Protein AF-A0AAV8WZJ5-F1 (afdb_monomer_lite)

Secondary structure (DSSP, 8-state):
--S----HHHHHHHHHSHHHHHHHHHHH----B---PEEPPGGGTT-EE--SEEETTTTEEE-----GGGTTS-HHHHHHTTSS-----

Foldseek 3Di:
DDDDPDDPQVVQCVVCVVPVQVVCCVVPVFDWAADDKDADPPVRRVDIDGFRTARVVVRDTHHDHDGPVCNPDDPVVCVVVVVDDDDDD

Sequence (89 aa):
MCGFFGNAATRYGSEHKAIPIEDFQELTGFQVETCGIFIGKQDECFLGASPHGIVKEENAIVEVKCPEKVKKISIEEAVNNKMYRLFEI

pLDDT: mean 92.84, std 7.73, range [53.34, 98.12]

InterPro domains:
  IPR011335 Restriction endonuclease type II-like [SSF52980] (4-74)
  IPR011604 PD-(D/E)XK endonuclease-like domain superfamily [G3DSA:3.90.320.10] (2-86)
  IPR019080 YqaJ viral recombinase [PF09588] (2-77)
  IPR051703 NF-kappa-B Signaling Regulator [PTHR46609] (5-82)

Structure (mmCIF, N/CA/C/O backbon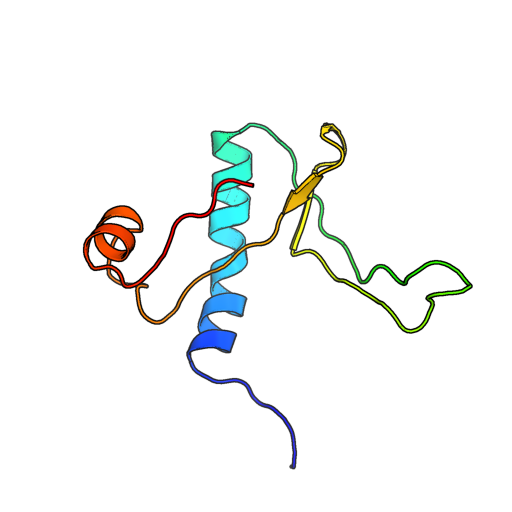e):
data_AF-A0AAV8WZJ5-F1
#
_entry.id   AF-A0AAV8WZJ5-F1
#
loop_
_atom_site.group_PDB
_atom_site.id
_atom_site.type_symbol
_atom_site.label_atom_id
_atom_site.label_alt_id
_atom_site.label_comp_id
_atom_site.label_asym_id
_atom_site.label_entity_id
_atom_site.label_seq_id
_atom_site.pdbx_PDB_ins_code
_atom_site.Cartn_x
_atom_site.Cartn_y
_atom_site.Cartn_z
_atom_site.occupancy
_atom_site.B_iso_or_equiv
_atom_site.auth_seq_id
_atom_site.auth_comp_id
_atom_site.auth_asym_id
_atom_site.auth_atom_id
_atom_site.pdbx_PDB_model_num
ATOM 1 N N . MET A 1 1 ? 19.362 -18.017 15.768 1.00 53.34 1 MET A N 1
ATOM 2 C CA . MET A 1 1 ? 18.221 -17.080 15.737 1.00 53.34 1 MET A CA 1
ATOM 3 C C . MET A 1 1 ? 17.197 -17.667 14.768 1.00 53.34 1 MET A C 1
ATOM 5 O O . MET A 1 1 ? 17.505 -17.778 13.591 1.00 53.34 1 MET A O 1
ATOM 9 N N . CYS A 1 2 ? 16.074 -18.184 15.272 1.00 63.22 2 CYS A N 1
ATOM 10 C CA . CYS A 1 2 ? 14.982 -18.742 14.464 1.00 63.22 2 CYS A CA 1
ATOM 11 C C . CYS A 1 2 ? 13.922 -17.642 14.309 1.00 63.22 2 CYS A C 1
ATOM 13 O O . CYS A 1 2 ? 13.422 -17.157 15.320 1.00 63.22 2 CYS A O 1
ATOM 15 N N . GLY A 1 3 ? 13.643 -17.195 13.084 1.00 85.19 3 GLY A N 1
ATOM 16 C CA . GLY A 1 3 ? 12.688 -16.120 12.808 1.00 85.19 3 GLY A CA 1
ATOM 17 C C . GLY A 1 3 ? 12.539 -15.857 11.309 1.00 85.19 3 GLY A C 1
ATOM 18 O O . GLY A 1 3 ? 13.374 -16.284 10.511 1.00 85.19 3 GLY A O 1
ATOM 19 N N . PHE A 1 4 ? 11.463 -15.175 10.916 1.00 90.88 4 PHE A N 1
ATOM 20 C CA . PHE A 1 4 ? 11.271 -14.726 9.538 1.00 90.88 4 PHE A CA 1
ATOM 21 C C . PHE A 1 4 ? 12.044 -13.423 9.297 1.00 90.88 4 PHE A C 1
ATOM 23 O O . PHE A 1 4 ? 11.775 -12.417 9.945 1.00 90.88 4 PHE A O 1
ATOM 30 N N . PHE A 1 5 ? 12.980 -13.432 8.345 1.00 91.75 5 PHE A N 1
ATOM 31 C CA . PHE A 1 5 ? 13.809 -12.267 7.983 1.00 91.75 5 PHE A CA 1
ATOM 32 C C . PHE A 1 5 ? 13.409 -11.632 6.641 1.00 91.75 5 PHE A C 1
ATOM 34 O O . PHE A 1 5 ? 14.086 -10.735 6.135 1.00 91.75 5 PHE A O 1
ATOM 41 N N . GLY A 1 6 ? 12.321 -12.110 6.034 1.00 93.25 6 GLY A N 1
ATOM 42 C CA . GLY A 1 6 ? 11.894 -11.661 4.716 1.00 93.25 6 GLY A CA 1
ATOM 43 C C . GLY A 1 6 ? 12.668 -12.278 3.548 1.00 93.25 6 GLY A C 1
ATOM 44 O O . GLY A 1 6 ? 13.691 -12.948 3.694 1.00 93.25 6 GLY A O 1
ATOM 45 N N . ASN A 1 7 ? 12.168 -12.016 2.347 1.00 95.69 7 ASN A N 1
ATOM 46 C CA . ASN A 1 7 ? 12.792 -12.353 1.072 1.00 95.69 7 ASN A CA 1
ATOM 47 C C . ASN A 1 7 ? 12.864 -11.102 0.176 1.00 95.69 7 ASN A C 1
ATOM 49 O O . ASN A 1 7 ? 12.571 -9.991 0.619 1.00 95.69 7 ASN A O 1
ATOM 53 N N . ALA A 1 8 ? 13.286 -11.270 -1.079 1.00 96.56 8 ALA A N 1
ATOM 54 C CA . ALA A 1 8 ? 13.385 -10.157 -2.023 1.00 96.56 8 ALA A CA 1
ATOM 55 C C . ALA A 1 8 ? 12.051 -9.406 -2.184 1.00 96.56 8 ALA A C 1
ATOM 57 O O . ALA A 1 8 ? 12.043 -8.180 -2.172 1.00 96.56 8 ALA A O 1
ATOM 58 N N . ALA A 1 9 ? 10.928 -10.127 -2.246 1.00 95.88 9 ALA A N 1
ATOM 59 C CA . ALA A 1 9 ? 9.609 -9.531 -2.418 1.00 95.88 9 ALA A CA 1
ATOM 60 C C . ALA A 1 9 ? 9.151 -8.732 -1.191 1.00 95.88 9 ALA A C 1
ATOM 62 O O . ALA A 1 9 ? 8.680 -7.607 -1.343 1.00 95.88 9 ALA A O 1
ATOM 63 N N . THR A 1 10 ? 9.321 -9.264 0.025 1.00 96.06 10 THR A N 1
ATOM 64 C CA . THR A 1 10 ? 8.902 -8.544 1.242 1.00 96.06 10 THR A CA 1
ATOM 65 C C . THR A 1 10 ? 9.755 -7.306 1.505 1.00 96.06 10 THR A C 1
ATOM 67 O O . THR A 1 10 ? 9.226 -6.298 1.971 1.00 96.06 10 THR A O 1
ATOM 70 N N . ARG A 1 11 ? 11.058 -7.361 1.188 1.00 96.50 11 ARG A N 1
ATOM 71 C CA . ARG A 1 11 ? 11.954 -6.198 1.280 1.00 96.50 11 ARG A CA 1
ATOM 72 C C . ARG A 1 11 ? 11.562 -5.129 0.268 1.00 96.50 11 ARG A C 1
ATOM 74 O O . ARG A 1 11 ? 11.277 -4.008 0.666 1.00 96.50 11 ARG A O 1
ATOM 81 N N . TYR A 1 12 ? 11.419 -5.518 -1.000 1.00 96.69 12 TYR A N 1
ATOM 82 C CA . TYR A 1 12 ? 11.030 -4.602 -2.070 1.00 96.69 12 TYR A CA 1
ATOM 83 C C . TYR A 1 12 ? 9.702 -3.893 -1.769 1.00 96.69 12 TYR A C 1
ATOM 85 O O . TYR A 1 12 ? 9.636 -2.669 -1.831 1.00 96.69 12 TYR A O 1
ATOM 93 N N . GLY A 1 13 ? 8.673 -4.641 -1.353 1.00 95.81 13 GLY A N 1
ATOM 94 C CA . GLY A 1 13 ? 7.387 -4.066 -0.954 1.00 95.81 13 GLY A CA 1
ATOM 95 C C . GLY A 1 13 ? 7.494 -3.070 0.200 1.00 95.81 13 GLY A C 1
ATOM 96 O O . GLY A 1 13 ? 6.923 -1.986 0.132 1.00 95.81 13 GLY A O 1
ATOM 97 N N . SER A 1 14 ? 8.259 -3.412 1.237 1.00 94.31 14 SER A N 1
ATOM 98 C CA . SER A 1 14 ? 8.442 -2.542 2.406 1.00 94.31 14 SER A CA 1
ATOM 99 C C . SER A 1 14 ? 9.168 -1.240 2.065 1.00 94.31 14 SER A C 1
ATOM 101 O O . SER A 1 14 ? 8.806 -0.194 2.595 1.00 94.31 14 SER A O 1
ATOM 103 N N . GLU A 1 15 ? 10.165 -1.307 1.181 1.00 96.00 15 GLU A N 1
ATOM 104 C CA . GLU A 1 15 ? 10.985 -0.164 0.761 1.00 96.00 15 GLU A CA 1
ATOM 105 C C . GLU A 1 15 ? 10.244 0.787 -0.190 1.00 96.00 15 GLU A C 1
ATOM 107 O O . GLU A 1 15 ? 10.475 1.990 -0.141 1.00 96.00 15 GLU A O 1
ATOM 112 N N . HIS A 1 16 ? 9.350 0.271 -1.041 1.00 95.56 16 HIS A N 1
ATOM 113 C CA . HIS A 1 16 ? 8.771 1.048 -2.147 1.00 95.56 16 HIS A CA 1
ATOM 114 C C . HIS A 1 16 ? 7.323 1.482 -1.920 1.00 95.56 16 HIS A C 1
ATOM 116 O O . HIS A 1 16 ? 6.792 2.216 -2.744 1.00 95.56 16 HIS A O 1
ATOM 122 N N . LYS A 1 17 ? 6.669 1.068 -0.827 1.00 93.25 17 LYS A N 1
ATOM 123 C CA . LYS A 1 17 ? 5.244 1.365 -0.593 1.00 93.25 17 LYS A CA 1
ATOM 124 C C . LYS A 1 17 ? 4.899 2.853 -0.446 1.00 93.25 17 LYS A C 1
ATOM 126 O O . LYS A 1 17 ? 3.738 3.189 -0.618 1.00 93.25 17 LYS A O 1
ATOM 131 N N . ALA A 1 18 ? 5.859 3.716 -0.102 1.00 95.38 18 ALA A N 1
ATOM 132 C CA . ALA A 1 18 ? 5.610 5.149 0.089 1.00 95.38 18 ALA A CA 1
ATOM 133 C C . ALA A 1 18 ? 5.313 5.865 -1.240 1.00 95.38 18 ALA A C 1
ATOM 135 O O . ALA A 1 18 ? 4.332 6.591 -1.330 1.00 95.38 18 ALA A O 1
ATOM 136 N N . ILE A 1 19 ? 6.090 5.556 -2.283 1.00 95.25 19 ILE A N 1
ATOM 137 C CA . ILE A 1 19 ? 5.992 6.169 -3.616 1.00 95.25 19 ILE A CA 1
ATOM 138 C C . ILE A 1 19 ? 4.564 6.090 -4.195 1.00 95.25 19 ILE A C 1
ATOM 140 O O . ILE A 1 19 ? 3.981 7.130 -4.460 1.00 95.25 19 ILE A O 1
ATOM 144 N N . PRO A 1 20 ? 3.920 4.911 -4.320 1.00 95.12 20 PRO A N 1
ATOM 145 C CA . PRO A 1 20 ? 2.570 4.832 -4.877 1.00 95.12 20 PRO A CA 1
ATOM 146 C C . PRO A 1 20 ? 1.487 5.451 -3.979 1.00 95.12 20 PRO A C 1
ATOM 148 O O . PRO A 1 20 ? 0.398 5.726 -4.473 1.00 95.12 20 PRO A O 1
ATOM 151 N N . ILE A 1 21 ? 1.736 5.652 -2.676 1.00 96.88 21 ILE A N 1
ATOM 152 C CA . ILE A 1 21 ? 0.812 6.407 -1.811 1.00 96.88 21 ILE A CA 1
ATOM 153 C C . ILE A 1 21 ? 0.922 7.897 -2.134 1.00 96.88 21 ILE A C 1
ATOM 155 O O . ILE A 1 21 ? -0.100 8.559 -2.276 1.00 96.88 21 ILE A O 1
ATOM 159 N N . GLU A 1 22 ? 2.144 8.413 -2.270 1.00 97.25 22 GLU A N 1
ATOM 160 C CA . GLU A 1 22 ? 2.403 9.794 -2.689 1.00 97.25 22 GLU A CA 1
ATOM 161 C C . GLU A 1 22 ? 1.793 10.060 -4.071 1.00 97.25 22 GLU A C 1
ATOM 163 O O . GLU A 1 22 ? 0.952 10.951 -4.188 1.00 97.25 22 GLU A O 1
ATOM 168 N N . ASP A 1 23 ? 2.079 9.205 -5.058 1.00 96.44 23 ASP A N 1
ATOM 169 C CA . ASP A 1 23 ? 1.505 9.294 -6.407 1.00 96.44 23 ASP A CA 1
ATOM 170 C C . ASP A 1 23 ? -0.034 9.266 -6.375 1.00 96.44 23 ASP A C 1
ATOM 172 O O . ASP A 1 23 ? -0.694 10.039 -7.068 1.00 96.44 23 ASP A O 1
ATOM 176 N N . PHE A 1 24 ? -0.637 8.392 -5.557 1.00 96.31 24 PHE A N 1
ATOM 177 C CA . PHE A 1 24 ? -2.094 8.328 -5.409 1.00 96.31 24 PHE A CA 1
ATOM 178 C C . PHE A 1 24 ? -2.671 9.643 -4.871 1.00 96.31 24 PHE A C 1
ATOM 180 O O . PHE A 1 24 ? -3.670 10.130 -5.406 1.00 96.31 24 PHE A O 1
ATOM 187 N N . GLN A 1 25 ? -2.056 10.227 -3.840 1.00 97.50 25 GLN A N 1
ATOM 188 C CA . GLN A 1 25 ? -2.508 11.500 -3.271 1.00 97.50 25 GLN A CA 1
ATOM 189 C C . GLN A 1 25 ? -2.367 12.648 -4.277 1.00 97.50 25 GLN A C 1
ATOM 191 O O . GLN A 1 25 ? -3.286 13.454 -4.409 1.00 97.50 25 GLN A O 1
ATOM 196 N N . GLU A 1 26 ? -1.260 12.709 -5.022 1.00 98.12 26 GLU A N 1
ATOM 197 C CA . GLU A 1 26 ? -1.037 13.739 -6.045 1.00 98.12 26 GLU A CA 1
ATOM 198 C C . GLU A 1 26 ? -2.032 13.632 -7.209 1.00 98.12 26 GLU A C 1
ATOM 200 O O . GLU A 1 26 ? -2.573 14.643 -7.658 1.00 98.12 26 GLU A O 1
ATOM 205 N N . LEU A 1 27 ? -2.306 12.412 -7.684 1.00 97.38 27 LEU A N 1
ATOM 206 C CA . LEU A 1 27 ? -3.187 12.173 -8.830 1.00 97.38 27 LEU A CA 1
ATOM 207 C C . LEU A 1 27 ? -4.673 12.355 -8.501 1.00 97.38 27 LEU A C 1
ATOM 209 O O . LEU A 1 27 ? -5.443 12.782 -9.361 1.00 97.38 27 LEU A O 1
ATOM 213 N N . THR A 1 28 ? -5.088 11.995 -7.285 1.00 96.44 28 THR A N 1
ATOM 214 C CA . THR A 1 28 ? -6.508 12.013 -6.888 1.00 96.44 28 THR A CA 1
ATOM 215 C C . THR A 1 28 ? -6.899 13.235 -6.064 1.00 96.44 28 THR A C 1
ATOM 217 O O . THR A 1 28 ? -8.078 13.575 -6.002 1.00 96.44 28 THR A O 1
ATOM 220 N N . GLY A 1 29 ? -5.933 13.897 -5.425 1.00 97.06 29 GLY A N 1
ATOM 221 C CA . GLY A 1 29 ? -6.164 14.965 -4.452 1.00 97.06 29 GLY A CA 1
ATOM 222 C C . GLY A 1 29 ? -6.609 14.473 -3.069 1.00 97.06 29 GLY A C 1
ATOM 223 O O . GLY A 1 29 ? -6.654 15.273 -2.132 1.00 97.06 29 GLY A O 1
ATOM 224 N N . PHE A 1 30 ? -6.903 13.178 -2.904 1.00 97.50 30 PHE A N 1
ATOM 225 C CA . PHE A 1 30 ? -7.272 12.611 -1.611 1.00 97.50 30 PHE A CA 1
ATOM 226 C C . PHE A 1 30 ? -6.085 12.584 -0.653 1.00 97.50 30 PHE A C 1
ATOM 228 O O . PHE A 1 30 ? -4.946 12.362 -1.054 1.00 97.50 30 PHE A O 1
ATOM 235 N N . GLN A 1 31 ? -6.365 12.757 0.637 1.00 97.62 31 GLN A N 1
ATOM 236 C CA . GLN A 1 31 ? -5.368 12.605 1.694 1.00 97.62 31 GLN A CA 1
ATOM 237 C C . GLN A 1 31 ? -5.410 11.185 2.263 1.00 97.62 31 GLN A C 1
ATOM 239 O O . GLN A 1 31 ? -6.474 10.686 2.640 1.00 97.62 31 GLN A O 1
ATOM 244 N N . VAL A 1 32 ? -4.245 10.542 2.340 1.00 97.69 32 VAL A N 1
ATOM 245 C CA . VAL A 1 32 ? -4.072 9.201 2.901 1.00 97.69 32 VAL A CA 1
ATOM 246 C C . VAL A 1 32 ? -3.433 9.315 4.276 1.00 97.69 32 VAL A C 1
ATOM 248 O O . VAL A 1 32 ? -2.280 9.713 4.431 1.00 97.69 32 VAL A O 1
ATOM 251 N N . GLU A 1 33 ? -4.174 8.912 5.300 1.00 96.94 33 GLU A N 1
ATOM 252 C CA . GLU A 1 33 ? -3.675 8.898 6.669 1.00 96.94 33 GLU A CA 1
ATOM 253 C C . GLU A 1 33 ? -3.026 7.559 7.025 1.00 96.94 33 GLU A C 1
ATOM 255 O O . GLU A 1 33 ? -3.532 6.487 6.684 1.00 96.94 33 GLU A O 1
ATOM 260 N N . THR A 1 34 ? -1.919 7.621 7.771 1.00 95.62 34 THR A N 1
ATOM 261 C CA . THR A 1 34 ? -1.296 6.425 8.353 1.00 95.62 34 THR A CA 1
ATOM 262 C C . THR A 1 34 ? -2.157 5.853 9.476 1.00 95.62 34 THR A C 1
ATOM 264 O O . THR A 1 34 ? -2.831 6.581 10.206 1.00 95.62 34 THR A O 1
ATOM 267 N N . CYS A 1 35 ? -2.125 4.533 9.641 1.00 95.50 35 CYS A N 1
ATOM 268 C CA . CYS A 1 35 ? -2.902 3.847 10.665 1.00 95.50 35 CYS A CA 1
ATOM 269 C C . CYS A 1 35 ? -2.127 2.704 11.325 1.00 95.50 35 CYS A C 1
ATOM 271 O O . CYS A 1 35 ? -1.141 2.194 10.796 1.00 95.5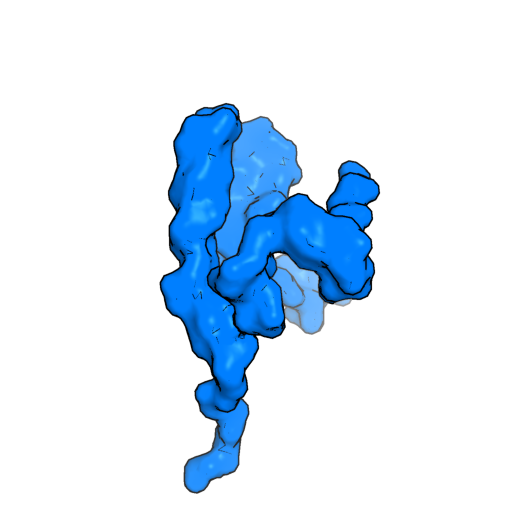0 35 CYS A O 1
ATOM 273 N N . GLY A 1 36 ? -2.594 2.310 12.511 1.00 95.88 36 GLY A N 1
ATOM 274 C CA . GLY A 1 36 ? -2.120 1.122 13.212 1.00 95.88 36 GLY A CA 1
ATOM 275 C C . GLY A 1 36 ? -2.871 -0.141 12.786 1.00 95.88 36 GLY A C 1
ATOM 276 O O . GLY A 1 36 ? -3.342 -0.272 11.656 1.00 95.88 36 GLY A O 1
ATOM 277 N N . ILE A 1 37 ? -2.990 -1.081 13.720 1.00 96.69 37 ILE A N 1
ATOM 278 C CA . ILE A 1 37 ? -3.856 -2.249 13.572 1.00 96.69 37 ILE A CA 1
ATOM 279 C C . ILE A 1 37 ? -5.265 -1.923 14.076 1.00 96.69 37 ILE A C 1
ATOM 281 O O . ILE A 1 37 ? -5.439 -1.367 15.160 1.00 96.69 37 ILE A O 1
ATOM 285 N N . PHE A 1 38 ? -6.269 -2.301 13.297 1.00 95.56 38 PHE A N 1
ATOM 286 C CA . PHE A 1 38 ? -7.666 -2.340 13.704 1.00 95.56 38 PHE A CA 1
ATOM 287 C C . PHE A 1 38 ? -7.978 -3.743 14.197 1.00 95.56 38 PHE A C 1
ATOM 289 O O . PHE A 1 38 ? -7.710 -4.715 13.493 1.00 95.56 38 PHE A O 1
ATOM 296 N N . ILE A 1 39 ? -8.535 -3.843 15.399 1.00 97.00 39 ILE A N 1
ATOM 297 C CA . ILE A 1 39 ? -9.022 -5.103 15.962 1.00 97.00 39 ILE A CA 1
ATOM 298 C C . ILE A 1 39 ? -10.517 -5.205 15.675 1.00 97.00 39 ILE A C 1
ATOM 300 O O . ILE A 1 39 ? -11.226 -4.194 15.702 1.00 97.00 39 ILE A O 1
ATOM 304 N N . GLY A 1 40 ? -10.983 -6.421 15.386 1.00 95.44 40 GLY A N 1
ATOM 305 C CA . GLY A 1 40 ? -12.404 -6.717 15.250 1.00 95.44 40 GLY A CA 1
ATOM 306 C C . GLY A 1 40 ? -13.197 -6.286 16.485 1.00 95.44 40 GLY A C 1
ATOM 307 O O . GLY A 1 40 ? -12.646 -6.019 17.559 1.00 95.44 40 GLY A O 1
ATOM 308 N N . LYS A 1 41 ? -14.521 -6.203 16.338 1.00 94.62 41 LYS A N 1
ATOM 309 C CA . LYS A 1 41 ? -15.408 -5.874 17.464 1.00 94.62 41 LYS A CA 1
ATOM 310 C C . LYS A 1 41 ? -15.293 -6.935 18.563 1.00 94.62 41 LYS A C 1
ATOM 312 O O . LYS A 1 41 ? -14.647 -7.958 18.388 1.00 94.62 41 LYS A O 1
ATOM 317 N N . GLN A 1 42 ? -15.926 -6.693 19.708 1.00 92.31 42 GLN A N 1
ATOM 318 C CA . GLN A 1 42 ? -15.763 -7.518 20.910 1.00 92.31 42 GLN A CA 1
ATOM 319 C C . GLN A 1 42 ? -15.931 -9.032 20.663 1.00 92.31 42 GLN A C 1
ATOM 321 O O . GLN A 1 42 ? -15.125 -9.811 21.167 1.00 92.31 42 GLN A O 1
ATOM 326 N N . ASP A 1 43 ? -16.893 -9.427 19.825 1.00 94.44 43 ASP A N 1
ATOM 327 C CA . ASP A 1 43 ? -17.164 -10.832 19.479 1.00 94.44 43 ASP A CA 1
ATOM 328 C C . ASP A 1 43 ? -16.204 -11.413 18.412 1.00 94.44 43 ASP A C 1
ATOM 330 O O . ASP A 1 43 ? -16.195 -12.615 18.157 1.00 94.44 43 ASP A O 1
ATOM 334 N N . GLU A 1 44 ? -15.365 -10.569 17.807 1.00 94.69 44 GLU A N 1
ATOM 335 C CA . GLU A 1 44 ? -14.430 -10.864 16.711 1.00 94.69 44 GLU A CA 1
ATOM 336 C C . GLU A 1 44 ? -12.999 -10.402 17.040 1.00 94.69 44 GLU A C 1
ATOM 338 O O . GLU A 1 44 ? -12.189 -10.155 16.148 1.00 94.69 44 GLU A O 1
ATOM 343 N N . CYS A 1 45 ? -12.656 -10.263 18.323 1.00 91.88 45 CYS A N 1
ATOM 344 C CA . CYS A 1 45 ? -11.380 -9.686 18.769 1.00 91.88 45 CYS A CA 1
ATOM 345 C C . CYS A 1 45 ? -10.131 -10.494 18.357 1.00 91.88 45 CYS A C 1
ATOM 347 O O . CYS A 1 45 ? -9.003 -10.030 18.516 1.00 91.88 45 CYS A O 1
ATOM 349 N N . PHE A 1 46 ? -10.329 -11.696 17.808 1.00 95.25 46 PHE A N 1
ATOM 350 C CA . PHE A 1 46 ? -9.299 -12.530 17.188 1.00 95.25 46 PHE A CA 1
ATOM 351 C C . PHE A 1 46 ? -8.981 -12.134 15.732 1.00 95.25 46 PHE A C 1
ATOM 353 O O . PHE A 1 46 ? -8.012 -12.642 15.166 1.00 95.25 46 PHE A O 1
ATOM 360 N N . LEU A 1 47 ? -9.776 -11.253 15.117 1.00 97.25 47 LEU A N 1
ATOM 361 C CA . LEU A 1 47 ? -9.521 -10.672 13.801 1.00 97.25 47 LEU A CA 1
ATOM 362 C C . LEU A 1 47 ? -8.812 -9.323 13.941 1.00 97.25 47 LEU A C 1
ATOM 364 O O . LEU A 1 47 ? -9.109 -8.530 14.836 1.00 97.25 47 LEU A O 1
ATOM 368 N N . GLY A 1 48 ? -7.911 -9.031 13.007 1.00 95.88 48 GLY A N 1
ATOM 369 C CA . GLY A 1 48 ? -7.305 -7.713 12.897 1.00 95.88 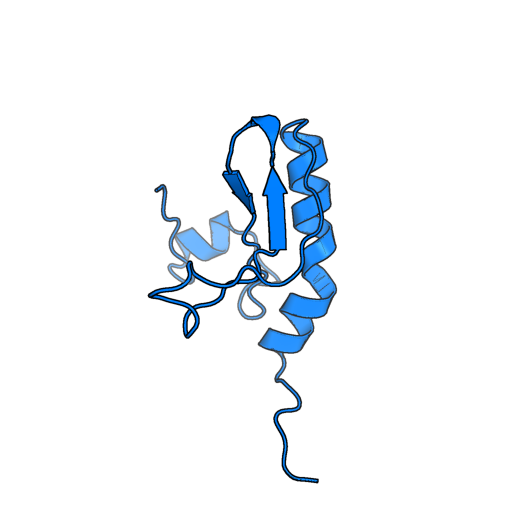48 GLY A CA 1
ATOM 370 C C . GLY A 1 48 ? -6.741 -7.440 11.510 1.00 95.88 48 GLY A C 1
ATOM 371 O O . GLY A 1 48 ? -6.377 -8.364 10.781 1.00 95.88 48 GLY A O 1
ATOM 372 N N . ALA A 1 49 ? -6.677 -6.162 11.148 1.00 96.38 49 ALA A N 1
ATOM 373 C CA . ALA A 1 49 ? -6.147 -5.697 9.871 1.00 96.38 49 ALA A CA 1
ATOM 374 C C . ALA A 1 49 ? -5.341 -4.410 10.062 1.00 96.38 49 ALA A C 1
ATOM 376 O O . ALA A 1 49 ? -5.676 -3.579 10.901 1.00 96.38 49 ALA A O 1
ATOM 377 N 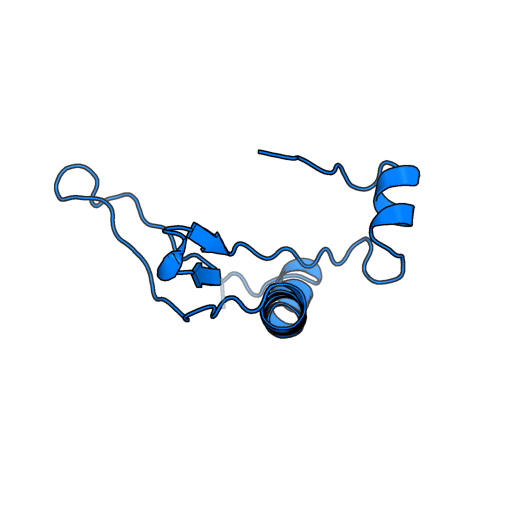N . SER A 1 50 ? -4.289 -4.228 9.271 1.00 96.56 50 SER A N 1
ATOM 378 C CA . SER A 1 50 ? -3.509 -2.989 9.240 1.00 96.56 50 SER A CA 1
ATOM 379 C C . SER A 1 50 ? -3.402 -2.537 7.784 1.00 96.56 50 SER A C 1
ATOM 381 O O . SER A 1 50 ? -2.508 -3.001 7.074 1.00 96.56 50 SER A O 1
ATOM 383 N N . PRO A 1 51 ? -4.366 -1.725 7.309 1.00 96.62 51 PRO A N 1
ATOM 384 C CA . PRO A 1 51 ? -4.295 -1.116 5.987 1.00 96.62 51 PRO A CA 1
ATOM 385 C C . PRO A 1 51 ? -3.016 -0.292 5.822 1.00 96.62 51 PRO A C 1
ATOM 387 O O . PRO A 1 51 ? -2.430 0.170 6.804 1.00 96.62 51 PRO A O 1
ATOM 390 N N . HIS A 1 52 ? -2.600 -0.062 4.577 1.00 96.62 52 HIS A N 1
ATOM 391 C CA . HIS A 1 52 ? -1.464 0.825 4.313 1.00 96.62 52 HIS A CA 1
ATOM 392 C C . HIS A 1 52 ? -1.816 2.298 4.552 1.00 96.62 52 HIS A C 1
ATOM 394 O O . HIS A 1 52 ? -0.933 3.079 4.904 1.00 96.62 52 HIS A O 1
ATOM 400 N N . GLY A 1 53 ? -3.092 2.658 4.404 1.00 96.88 53 GLY A N 1
ATOM 401 C CA . GLY A 1 53 ? -3.614 3.963 4.786 1.00 96.88 53 GLY A CA 1
ATOM 402 C C . GLY A 1 53 ? -5.134 4.053 4.681 1.00 96.88 53 GLY A C 1
ATOM 403 O O . GLY A 1 53 ? -5.799 3.101 4.259 1.00 96.88 53 GLY A O 1
ATOM 404 N N . ILE A 1 54 ? -5.680 5.197 5.088 1.00 97.88 54 ILE A N 1
ATOM 405 C CA . ILE A 1 54 ? -7.124 5.469 5.135 1.00 97.88 54 ILE A CA 1
ATOM 406 C C . ILE A 1 54 ? -7.417 6.801 4.458 1.00 97.88 54 ILE A C 1
ATOM 408 O O . ILE A 1 54 ? -6.758 7.796 4.752 1.00 97.88 54 ILE A O 1
ATOM 412 N N . VAL A 1 55 ? -8.449 6.825 3.618 1.00 97.75 55 VAL A N 1
ATOM 413 C CA . VAL A 1 55 ? -9.018 8.051 3.051 1.00 97.75 55 VAL A CA 1
ATOM 414 C C . VAL A 1 55 ? -10.342 8.309 3.761 1.00 97.75 55 VAL A C 1
ATOM 416 O O . VAL A 1 55 ? -11.361 7.688 3.452 1.00 97.75 55 VAL A O 1
ATOM 419 N N . LYS A 1 56 ? -10.323 9.183 4.774 1.00 94.19 56 LYS A N 1
ATOM 420 C CA . LYS A 1 56 ? -11.489 9.410 5.648 1.00 94.19 56 LYS A CA 1
ATOM 421 C C . LYS A 1 56 ? -12.683 10.005 4.911 1.00 94.19 56 LYS A C 1
ATOM 423 O O . LYS A 1 56 ? -13.807 9.599 5.183 1.00 94.19 56 LYS A O 1
ATOM 428 N N . GLU A 1 57 ? -12.429 10.949 4.008 1.00 95.06 57 GLU A N 1
ATOM 429 C CA . GLU A 1 57 ? -13.464 11.669 3.250 1.00 95.06 57 GLU A CA 1
ATOM 430 C C . GLU A 1 57 ? -14.307 10.718 2.389 1.00 95.06 57 GLU A C 1
ATOM 432 O O . GLU A 1 57 ? -15.510 10.912 2.254 1.00 95.06 57 GLU A O 1
ATOM 437 N N . GLU A 1 58 ? -13.693 9.625 1.928 1.00 95.81 58 GLU A N 1
ATOM 438 C CA . GLU A 1 58 ? -14.315 8.613 1.070 1.00 95.81 58 GLU A CA 1
ATOM 439 C C . GLU A 1 58 ? -14.724 7.340 1.827 1.00 95.81 58 GLU A C 1
ATOM 441 O O . GLU A 1 58 ? -15.204 6.383 1.221 1.00 95.81 58 GLU A O 1
ATOM 446 N N . ASN A 1 59 ? -14.517 7.288 3.151 1.00 95.19 59 ASN A N 1
ATOM 447 C CA . ASN A 1 59 ? -14.700 6.073 3.952 1.00 95.19 59 ASN A CA 1
ATOM 448 C C . ASN A 1 59 ? -14.015 4.840 3.311 1.00 95.19 59 ASN A C 1
ATOM 450 O O . ASN A 1 59 ? -14.581 3.745 3.253 1.00 95.19 59 ASN A O 1
ATOM 454 N N . ALA A 1 60 ? -12.796 5.036 2.800 1.00 95.50 60 ALA A N 1
ATOM 455 C CA . ALA A 1 60 ? -12.059 4.052 2.013 1.00 95.50 60 ALA A CA 1
ATOM 456 C C . ALA A 1 60 ? -10.691 3.724 2.631 1.00 95.50 60 ALA A C 1
ATOM 458 O O . ALA A 1 60 ? -10.139 4.480 3.436 1.00 95.50 60 ALA A O 1
ATOM 459 N N . ILE A 1 61 ? -10.126 2.583 2.232 1.00 96.56 61 ILE A N 1
ATOM 460 C CA . ILE A 1 61 ? -8.782 2.147 2.625 1.00 96.56 61 ILE A CA 1
ATOM 461 C C . ILE A 1 61 ? -7.860 2.076 1.410 1.00 96.56 61 ILE A C 1
ATOM 463 O O . ILE A 1 61 ? -8.302 1.803 0.296 1.00 96.56 61 ILE A O 1
ATOM 467 N N . VAL A 1 62 ? -6.566 2.257 1.649 1.00 96.00 62 VAL A N 1
ATOM 468 C CA . VAL A 1 62 ? -5.512 2.076 0.650 1.00 96.00 62 VAL A CA 1
ATOM 469 C C . VAL A 1 62 ? -4.723 0.815 0.984 1.00 96.00 62 VAL A C 1
ATOM 471 O O . VAL A 1 62 ? -4.229 0.647 2.101 1.00 96.00 62 VAL A O 1
ATOM 474 N N . GLU A 1 63 ? -4.579 -0.065 -0.007 1.00 95.62 63 GLU A N 1
ATOM 475 C CA . GLU A 1 63 ? -3.774 -1.282 0.069 1.00 95.62 63 GLU A CA 1
ATOM 476 C C . GLU A 1 63 ? -2.797 -1.323 -1.109 1.00 95.62 63 GLU A C 1
ATOM 478 O O . GLU A 1 63 ? -3.165 -1.624 -2.243 1.00 95.62 63 GLU A O 1
ATOM 483 N N . VAL A 1 64 ? -1.527 -1.025 -0.841 1.00 95.00 64 VAL A N 1
ATOM 484 C CA . VAL A 1 64 ? -0.495 -0.954 -1.880 1.00 95.00 64 VAL A CA 1
ATOM 485 C C . VAL A 1 64 ? 0.152 -2.316 -2.105 1.00 95.00 64 VAL A C 1
ATOM 487 O O . VAL A 1 64 ? 0.474 -3.049 -1.165 1.00 95.00 64 VAL A O 1
ATOM 490 N N . LYS A 1 65 ? 0.420 -2.640 -3.374 1.00 91.94 65 LYS A N 1
ATOM 491 C CA . LYS A 1 65 ? 1.241 -3.790 -3.769 1.00 91.94 65 LYS A CA 1
ATOM 492 C C . LYS A 1 65 ? 2.368 -3.341 -4.696 1.00 91.94 65 LYS A C 1
ATOM 494 O O . LYS A 1 65 ? 2.113 -2.839 -5.782 1.00 91.94 65 LYS A O 1
ATOM 499 N N . CYS A 1 66 ? 3.612 -3.605 -4.293 1.00 93.44 66 CYS A N 1
ATOM 500 C CA . CYS A 1 66 ? 4.806 -3.388 -5.117 1.00 93.44 66 CYS A CA 1
ATOM 501 C C . CYS A 1 66 ? 5.415 -4.753 -5.493 1.00 93.44 66 CYS A C 1
ATOM 503 O O . CYS A 1 66 ? 6.180 -5.332 -4.716 1.00 93.44 66 CYS A O 1
ATOM 505 N N . PRO A 1 67 ? 5.039 -5.336 -6.640 1.00 92.69 67 PRO A N 1
ATOM 506 C CA . PRO A 1 67 ? 5.475 -6.673 -7.015 1.00 92.69 67 PRO A CA 1
ATOM 507 C C . PRO A 1 67 ? 6.922 -6.722 -7.527 1.00 92.69 67 PRO A C 1
ATOM 509 O O . PRO A 1 67 ? 7.225 -6.293 -8.638 1.00 92.69 67 PRO A O 1
ATOM 512 N N . GLU A 1 68 ? 7.810 -7.360 -6.761 1.00 95.06 68 GLU A N 1
ATOM 513 C CA . GLU A 1 68 ? 9.237 -7.478 -7.109 1.00 95.06 68 GLU A CA 1
ATOM 514 C C . GLU A 1 68 ? 9.474 -8.153 -8.472 1.00 95.06 68 GLU A C 1
ATOM 516 O O . GLU A 1 68 ? 10.346 -7.731 -9.229 1.00 95.06 68 GLU A O 1
ATOM 521 N N . LYS A 1 69 ? 8.639 -9.134 -8.835 1.00 92.00 69 LYS A N 1
ATOM 522 C CA . LYS A 1 69 ? 8.768 -9.916 -10.075 1.00 92.00 69 LYS A CA 1
ATOM 523 C C . LYS A 1 69 ? 8.651 -9.077 -11.355 1.00 92.00 69 LYS A C 1
ATOM 525 O O . LYS A 1 69 ? 9.219 -9.459 -12.375 1.00 92.00 69 LYS A O 1
ATOM 530 N N . VAL A 1 70 ? 7.908 -7.968 -11.322 1.00 92.81 70 VAL A N 1
ATOM 531 C CA . VAL A 1 70 ? 7.649 -7.107 -12.495 1.00 92.81 70 VAL A CA 1
ATOM 532 C C . VAL A 1 70 ? 8.146 -5.679 -12.301 1.00 92.81 70 VAL A C 1
ATOM 534 O O . VAL A 1 70 ? 7.811 -4.800 -13.079 1.00 92.81 70 VAL A O 1
ATOM 537 N N . LYS A 1 71 ? 9.027 -5.447 -11.324 1.00 92.31 71 LYS A N 1
ATOM 538 C CA . LYS A 1 71 ? 9.576 -4.120 -10.994 1.00 92.31 71 LYS A CA 1
ATOM 539 C C . LYS A 1 71 ? 10.313 -3.387 -12.128 1.00 92.31 71 LYS A C 1
ATOM 541 O O . LYS A 1 71 ? 10.712 -2.246 -11.950 1.00 92.31 71 LYS A O 1
ATOM 546 N N . LYS A 1 72 ? 10.602 -4.072 -13.240 1.00 94.25 72 LYS A N 1
ATOM 547 C CA . LYS A 1 72 ? 11.362 -3.544 -14.389 1.00 94.25 72 LYS A CA 1
ATOM 548 C C . LYS A 1 72 ? 10.492 -3.217 -15.601 1.00 94.25 72 LYS A C 1
ATOM 550 O O . LYS A 1 72 ? 11.032 -2.765 -16.603 1.00 94.25 72 LYS A O 1
ATOM 555 N N . ILE A 1 73 ? 9.198 -3.505 -15.531 1.00 94.25 73 ILE A N 1
ATOM 556 C CA . ILE A 1 73 ? 8.251 -3.307 -16.627 1.00 94.25 73 ILE A CA 1
ATOM 557 C C . ILE A 1 73 ? 7.073 -2.474 -16.130 1.00 94.25 73 ILE A C 1
ATOM 559 O O . ILE A 1 73 ? 6.855 -2.364 -14.921 1.00 94.25 73 ILE A O 1
ATOM 563 N N . SER A 1 74 ? 6.316 -1.879 -17.050 1.00 90.75 74 SER A N 1
ATOM 564 C CA . SER A 1 74 ? 5.098 -1.153 -16.683 1.00 90.75 74 SER A CA 1
ATOM 565 C C . SER A 1 74 ? 3.992 -2.117 -16.235 1.00 90.75 74 SER A C 1
ATOM 567 O O . SER A 1 74 ? 4.011 -3.313 -16.546 1.00 90.75 74 SER A O 1
ATOM 569 N N . ILE A 1 75 ? 2.991 -1.595 -15.520 1.00 88.25 75 ILE A N 1
ATOM 570 C CA . ILE A 1 75 ? 1.799 -2.374 -15.152 1.00 88.25 75 ILE A CA 1
ATOM 571 C C . ILE A 1 75 ? 1.069 -2.871 -16.407 1.00 88.25 75 ILE A C 1
ATOM 573 O O . ILE A 1 75 ? 0.667 -4.031 -16.458 1.00 88.25 75 ILE A O 1
ATOM 577 N N . GLU A 1 76 ? 0.962 -2.033 -17.439 1.00 90.50 76 GLU A N 1
ATOM 578 C CA . GLU A 1 76 ? 0.360 -2.392 -18.728 1.00 90.50 76 GLU A CA 1
ATOM 579 C C . GLU A 1 76 ? 1.075 -3.586 -19.370 1.00 90.50 76 GLU A C 1
ATOM 581 O O . GLU A 1 76 ? 0.437 -4.564 -19.762 1.00 90.50 76 GLU A O 1
ATOM 586 N N . GLU A 1 77 ? 2.410 -3.553 -19.422 1.00 94.56 77 GLU A N 1
ATOM 587 C CA . GLU A 1 77 ? 3.209 -4.656 -19.951 1.00 94.56 77 GLU A CA 1
ATOM 588 C C . GLU A 1 77 ? 3.039 -5.926 -19.103 1.00 94.56 77 GLU A C 1
ATOM 590 O O . GLU A 1 77 ? 2.860 -7.022 -19.641 1.00 94.56 77 GLU A O 1
ATOM 595 N N . ALA A 1 78 ? 3.022 -5.795 -17.774 1.00 93.25 78 ALA A N 1
ATOM 596 C CA . ALA A 1 78 ? 2.815 -6.918 -16.865 1.00 93.25 78 ALA A CA 1
ATOM 597 C C . ALA A 1 78 ? 1.442 -7.591 -17.055 1.00 93.25 78 ALA A C 1
ATOM 599 O O . ALA A 1 78 ? 1.339 -8.821 -16.974 1.00 93.25 78 ALA A O 1
ATOM 600 N N . VAL A 1 79 ? 0.395 -6.810 -17.323 1.00 91.94 79 VAL A N 1
ATOM 601 C CA . VAL A 1 79 ? -0.960 -7.310 -17.599 1.00 91.94 79 VAL A CA 1
ATOM 602 C C . VAL A 1 79 ? -1.030 -7.965 -18.978 1.00 91.94 79 VAL A C 1
ATOM 604 O O . VAL A 1 79 ? -1.510 -9.095 -19.091 1.00 91.94 79 VAL A O 1
ATOM 607 N N 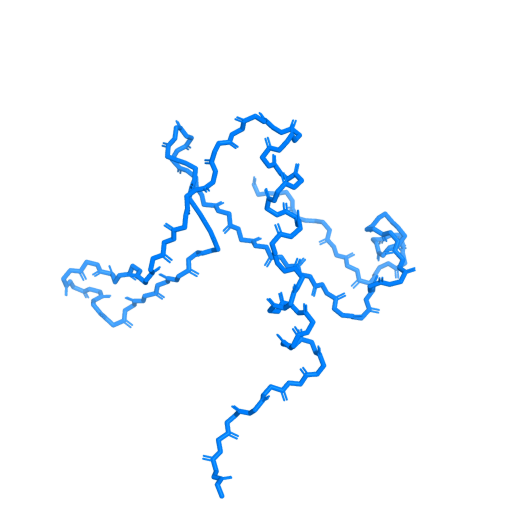. ASN A 1 80 ? -0.480 -7.317 -20.008 1.00 93.81 80 ASN A N 1
ATOM 608 C CA . ASN A 1 80 ? -0.450 -7.844 -21.377 1.00 93.81 80 ASN A CA 1
ATOM 609 C C . ASN A 1 80 ? 0.299 -9.182 -21.462 1.00 93.81 80 ASN A C 1
ATOM 611 O O . ASN A 1 80 ? -0.161 -10.125 -22.111 1.00 93.81 80 ASN A O 1
ATOM 615 N N . ASN A 1 81 ? 1.399 -9.312 -20.718 1.00 94.31 81 ASN A N 1
ATOM 616 C CA . ASN A 1 81 ? 2.172 -10.550 -20.609 1.00 94.31 81 ASN A CA 1
ATOM 617 C C . ASN A 1 81 ? 1.542 -11.589 -19.658 1.00 94.31 81 ASN A C 1
ATOM 619 O O . ASN A 1 81 ? 2.153 -12.625 -19.387 1.00 94.31 81 ASN A O 1
ATOM 623 N N . LYS A 1 82 ? 0.330 -11.338 -19.136 1.00 91.12 82 LYS A N 1
ATOM 624 C CA . LYS A 1 82 ? -0.404 -12.202 -18.190 1.00 91.12 82 LYS A CA 1
ATOM 625 C C . LYS A 1 82 ? 0.374 -12.508 -16.903 1.00 91.12 82 LYS A C 1
ATOM 627 O O . LYS A 1 82 ? 0.126 -13.523 -16.249 1.00 91.12 82 LYS A O 1
ATOM 632 N N . MET A 1 83 ? 1.314 -11.640 -16.531 1.00 89.75 83 MET A N 1
ATOM 633 C CA . MET A 1 83 ? 2.067 -11.752 -15.281 1.00 89.75 83 MET A CA 1
ATOM 634 C C . MET A 1 83 ? 1.250 -11.251 -14.089 1.00 89.75 83 MET A C 1
ATOM 636 O O . MET A 1 83 ? 1.418 -11.770 -12.986 1.00 89.75 83 MET A O 1
ATOM 640 N N . TYR A 1 84 ? 0.364 -10.280 -14.326 1.00 87.25 84 TYR A N 1
ATOM 641 C CA . TYR A 1 84 ? -0.591 -9.733 -13.362 1.00 87.25 84 TYR A CA 1
ATOM 642 C C . TYR A 1 84 ? -1.992 -9.653 -13.969 1.00 87.25 84 TYR A C 1
ATOM 644 O O . TYR A 1 84 ? -2.163 -9.684 -15.187 1.00 87.25 84 TYR A O 1
ATOM 652 N N . ARG A 1 85 ? -3.005 -9.575 -13.104 1.00 86.75 85 ARG A N 1
ATOM 653 C CA . ARG A 1 85 ? -4.394 -9.309 -13.488 1.00 86.75 85 ARG A CA 1
ATOM 654 C C . ARG A 1 85 ? -4.854 -8.048 -12.778 1.00 86.75 85 ARG A C 1
ATOM 656 O O . ARG A 1 85 ? -4.654 -7.933 -11.571 1.00 86.75 85 ARG A O 1
ATOM 663 N N . LEU A 1 86 ? -5.457 -7.141 -13.534 1.00 81.31 86 LEU A N 1
ATOM 664 C CA . LEU A 1 86 ? -6.210 -6.029 -12.974 1.00 81.31 86 LEU A CA 1
ATOM 665 C C . LEU A 1 86 ? -7.551 -6.572 -12.482 1.00 81.31 86 LEU A C 1
ATOM 667 O O . LEU A 1 86 ? -8.210 -7.337 -13.188 1.00 81.31 86 LEU A O 1
ATOM 671 N N . PHE A 1 87 ? -7.908 -6.207 -11.258 1.00 75.88 87 PHE A N 1
ATOM 672 C CA . PHE A 1 87 ? -9.216 -6.464 -10.678 1.00 75.88 87 PHE A CA 1
ATOM 673 C C . PHE A 1 87 ? -9.824 -5.108 -10.342 1.00 75.88 87 PHE A C 1
ATOM 675 O O . PHE A 1 87 ? -9.247 -4.361 -9.556 1.00 75.88 87 PHE A O 1
ATOM 682 N N . GLU A 1 88 ? -10.959 -4.805 -10.957 1.00 70.75 88 GLU A N 1
ATOM 683 C CA . GLU A 1 88 ? -11.825 -3.70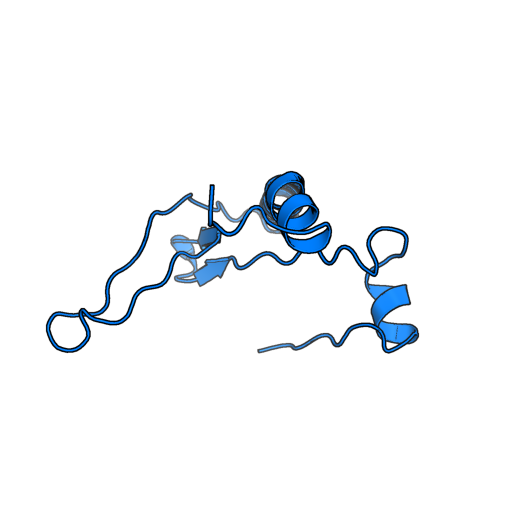0 -10.558 1.00 70.75 88 GLU A CA 1
ATOM 684 C C . GLU A 1 88 ? -12.868 -4.298 -9.607 1.00 70.75 88 GLU A C 1
ATOM 686 O O . GLU A 1 88 ? -13.480 -5.321 -9.934 1.00 70.75 88 GLU A O 1
ATOM 691 N N . ILE A 1 89 ? -12.959 -3.746 -8.394 1.00 59.47 89 ILE A N 1
ATOM 692 C CA . ILE A 1 89 ? -13.883 -4.180 -7.334 1.00 59.47 89 ILE A CA 1
ATOM 693 C C . ILE A 1 89 ? -15.116 -3.285 -7.369 1.00 59.47 89 ILE A C 1
ATOM 695 O O . ILE A 1 89 ? -14.921 -2.057 -7.498 1.00 59.47 89 ILE A O 1
#

Organism: NCBI:txid1586634

Radius of gyration: 15.98 Å; chains: 1; bounding box: 35×34×42 Å